Protein AF-A0A380P3E9-F1 (afdb_monomer)

Nearest PDB structures (foldseek):
  6zca-assembly1_H  TM=8.078E-01  e=1.764E-03  Bacillus subtilis
  2oro-assembly1_A  TM=3.741E-01  e=8.311E+00  Mus musculus

Sequence (116 aa):
MAPIIRGINRNRFININRQFVHFLKSVPYLMDLTQYQLTQADWDAGVEATVAQMQQGKLSLADMTPFMLLFDLIKGTHGERDIRFLFIDEIQDYTPFQLAFLKRSFQRHDLQCWVI

Secondary structure (DSSP, 8-state):
-HHHHHHHHTTTT--HHHHHHHHHHHHHHHS-GGGGT--HHHHHHHHHHHHHHHHTT---HHHHHHHHHHHHHHHT----TT--EEE-TTGGGS-HHHHHHHHHHT--TT-EEE--

Solvent-accessible surface area (backbone atoms only — not comparable to full-atom values): 7054 Å² total; per-residue (Å²): 112,71,69,61,56,51,37,58,78,64,48,68,87,59,59,61,69,59,52,48,52,51,47,63,72,42,42,72,81,76,41,74,46,66,85,73,77,40,53,72,68,59,49,52,53,50,52,51,53,51,52,56,36,47,75,73,77,40,77,54,76,79,57,44,49,61,48,51,52,52,50,39,62,73,67,65,61,75,36,58,63,84,57,63,72,57,77,46,84,61,60,85,82,50,53,72,66,51,51,52,48,54,53,55,46,35,52,46,102,72,64,56,77,47,77,114

Structure (mmCIF, N/CA/C/O backbone):
data_AF-A0A380P3E9-F1
#
_entry.id   AF-A0A380P3E9-F1
#
loop_
_atom_site.group_PDB
_atom_site.id
_atom_site.type_symbol
_atom_site.label_atom_id
_atom_site.label_alt_id
_atom_site.label_comp_id
_atom_site.label_asym_id
_atom_site.label_entity_id
_atom_site.label_seq_id
_atom_site.pdbx_PDB_ins_code
_atom_site.Cartn_x
_atom_site.Cartn_y
_atom_site.Cartn_z
_atom_site.occupancy
_atom_site.B_iso_or_equiv
_atom_site.auth_seq_id
_atom_site.auth_comp_id
_atom_site.auth_asym_id
_atom_site.auth_atom_id
_atom_site.pdbx_PDB_model_num
ATOM 1 N N . MET A 1 1 ? -6.874 -32.176 -17.149 1.00 53.66 1 MET A N 1
ATOM 2 C CA . MET A 1 1 ? -5.828 -31.642 -16.236 1.00 53.66 1 MET A CA 1
ATOM 3 C C . MET A 1 1 ? -5.419 -30.191 -16.530 1.00 53.66 1 MET A C 1
ATOM 5 O O . MET A 1 1 ? -5.145 -29.456 -15.589 1.00 53.66 1 MET A O 1
ATOM 9 N N . ALA A 1 2 ? -5.465 -29.720 -17.785 1.00 63.66 2 ALA A N 1
ATOM 10 C CA . ALA A 1 2 ? -5.143 -28.331 -18.157 1.00 63.66 2 ALA A CA 1
ATOM 11 C C . ALA A 1 2 ? -5.870 -27.185 -17.394 1.00 63.66 2 ALA A C 1
ATOM 13 O O . ALA A 1 2 ? -5.279 -26.113 -17.266 1.00 63.66 2 ALA A O 1
ATOM 14 N N . PRO A 1 3 ? -7.122 -27.313 -16.894 1.00 66.12 3 PRO A N 1
ATOM 15 C CA . PRO A 1 3 ? -7.769 -26.227 -16.147 1.00 66.12 3 PRO A CA 1
ATOM 16 C C . PRO A 1 3 ? -7.209 -26.052 -14.728 1.00 66.12 3 PRO A C 1
ATOM 18 O O . PRO A 1 3 ? -7.061 -24.923 -14.270 1.00 66.12 3 PRO A O 1
ATOM 21 N N . ILE A 1 4 ? -6.854 -27.153 -14.057 1.00 63.91 4 ILE A N 1
ATOM 22 C CA . ILE A 1 4 ? -6.322 -27.145 -12.685 1.00 63.91 4 ILE A CA 1
ATOM 23 C C . ILE A 1 4 ? -4.902 -26.573 -12.685 1.00 63.91 4 ILE A C 1
ATOM 25 O O . ILE A 1 4 ? -4.611 -25.656 -11.925 1.00 63.91 4 ILE A O 1
ATOM 29 N N . ILE A 1 5 ? -4.059 -27.023 -13.621 1.00 66.06 5 ILE A N 1
ATOM 30 C CA . ILE A 1 5 ? -2.696 -26.501 -13.801 1.00 66.06 5 ILE A CA 1
ATOM 31 C C . ILE A 1 5 ? -2.729 -25.000 -14.137 1.00 66.06 5 ILE A C 1
ATOM 33 O O . ILE A 1 5 ? -1.963 -24.226 -13.575 1.00 66.06 5 ILE A O 1
ATOM 37 N N . ARG A 1 6 ? -3.677 -24.543 -14.973 1.00 60.66 6 ARG A N 1
ATOM 38 C CA . ARG A 1 6 ? -3.885 -23.104 -15.232 1.00 60.66 6 ARG A CA 1
ATOM 39 C C . ARG A 1 6 ? -4.354 -22.327 -13.999 1.00 60.66 6 ARG A C 1
ATOM 41 O O . ARG A 1 6 ? -3.980 -21.169 -13.852 1.00 60.66 6 ARG A O 1
ATOM 48 N N . GLY A 1 7 ? -5.169 -22.932 -13.134 1.00 60.75 7 GLY A N 1
ATOM 49 C CA . GLY A 1 7 ? -5.609 -22.328 -11.873 1.00 60.75 7 GLY A CA 1
ATOM 50 C C . GLY A 1 7 ? -4.464 -22.153 -10.873 1.00 60.75 7 GLY A C 1
ATOM 51 O O . GLY A 1 7 ? -4.360 -21.098 -10.249 1.00 60.75 7 GLY A O 1
ATOM 52 N N . ILE A 1 8 ? -3.578 -23.148 -10.791 1.00 62.06 8 ILE A N 1
ATOM 53 C CA . ILE A 1 8 ? -2.350 -23.099 -9.989 1.00 62.06 8 ILE A CA 1
ATOM 54 C C . ILE A 1 8 ? -1.400 -22.036 -10.556 1.00 62.06 8 ILE A C 1
ATOM 56 O O . ILE A 1 8 ? -1.020 -21.121 -9.838 1.00 62.06 8 ILE A O 1
ATOM 60 N N . ASN A 1 9 ? -1.133 -22.052 -11.865 1.00 58.75 9 ASN A N 1
ATOM 61 C CA . ASN A 1 9 ? -0.231 -21.086 -12.509 1.00 58.75 9 ASN A CA 1
ATOM 62 C C . ASN A 1 9 ? -0.738 -19.631 -12.476 1.00 58.75 9 ASN A C 1
ATOM 64 O O . ASN A 1 9 ? 0.037 -18.706 -12.694 1.00 58.75 9 ASN A O 1
ATOM 68 N N . ARG A 1 10 ? -2.035 -19.404 -12.229 1.00 61.56 10 ARG A N 1
ATOM 69 C CA . ARG A 1 10 ? -2.627 -18.062 -12.075 1.00 61.56 10 ARG A CA 1
ATOM 70 C C . ARG A 1 10 ? -2.798 -17.630 -10.616 1.00 61.56 10 ARG A C 1
ATOM 72 O O . ARG A 1 10 ? -3.478 -16.636 -10.375 1.00 61.56 10 ARG A O 1
ATOM 79 N N . ASN A 1 11 ? -2.242 -18.370 -9.653 1.00 62.69 11 ASN A N 1
ATOM 80 C CA . ASN A 1 11 ? -2.399 -18.119 -8.216 1.00 62.69 11 ASN A CA 1
ATOM 81 C C . ASN A 1 11 ? -3.864 -17.957 -7.781 1.00 62.69 11 ASN A C 1
ATOM 83 O O . ASN A 1 11 ? -4.172 -17.225 -6.845 1.00 62.69 11 ASN A O 1
ATOM 87 N N . ARG A 1 12 ? -4.799 -18.662 -8.437 1.00 62.72 12 ARG A N 1
ATOM 88 C CA . ARG A 1 12 ? -6.242 -18.541 -8.153 1.00 62.72 12 ARG A CA 1
ATOM 89 C C . ARG A 1 12 ? -6.628 -19.061 -6.761 1.00 62.72 12 ARG A C 1
ATOM 91 O O . ARG A 1 12 ? -7.748 -18.832 -6.320 1.00 62.72 12 ARG A O 1
ATOM 98 N N . PHE A 1 13 ? -5.709 -19.761 -6.095 1.00 69.50 13 PHE A N 1
ATOM 99 C CA . PHE A 1 13 ? -5.823 -20.209 -4.708 1.00 69.50 13 PHE A CA 1
ATOM 100 C C . PHE A 1 13 ? -5.520 -19.095 -3.691 1.00 69.50 13 PHE A C 1
ATOM 102 O O . PHE A 1 13 ? -5.842 -19.245 -2.515 1.00 69.50 13 PHE A O 1
ATOM 109 N N . ILE A 1 14 ? -4.937 -17.972 -4.125 1.00 74.88 14 ILE A N 1
ATOM 110 C CA . ILE A 1 14 ? -4.588 -16.849 -3.257 1.00 74.88 14 ILE A CA 1
ATOM 111 C C . ILE A 1 14 ? -5.650 -15.764 -3.384 1.00 74.88 14 ILE A C 1
ATOM 113 O O . ILE A 1 14 ? -5.788 -15.109 -4.417 1.00 74.88 14 ILE A O 1
ATOM 117 N N . ASN A 1 15 ? -6.379 -15.528 -2.298 1.00 84.56 15 ASN A N 1
ATOM 118 C CA . ASN A 1 15 ? -7.230 -14.353 -2.190 1.00 84.56 15 ASN A CA 1
ATOM 119 C C . ASN A 1 15 ? -6.379 -13.161 -1.732 1.00 84.56 15 ASN A C 1
ATOM 121 O O . ASN A 1 15 ? -6.203 -12.947 -0.535 1.00 84.56 15 ASN A O 1
ATOM 125 N N . ILE A 1 16 ? -5.840 -12.404 -2.690 1.00 82.50 16 ILE A N 1
ATOM 126 C CA . ILE A 1 16 ? -4.913 -11.300 -2.404 1.00 82.50 16 ILE A CA 1
ATOM 127 C C . ILE A 1 16 ? -5.519 -10.234 -1.482 1.00 82.50 16 ILE A C 1
ATOM 129 O O . ILE A 1 16 ? -4.846 -9.766 -0.570 1.00 82.50 16 ILE A O 1
ATOM 133 N N . ASN A 1 17 ? -6.809 -9.926 -1.642 1.00 87.56 17 ASN A N 1
ATOM 134 C CA . ASN A 1 17 ? -7.498 -8.954 -0.795 1.00 87.56 17 ASN A CA 1
ATOM 135 C C . ASN A 1 1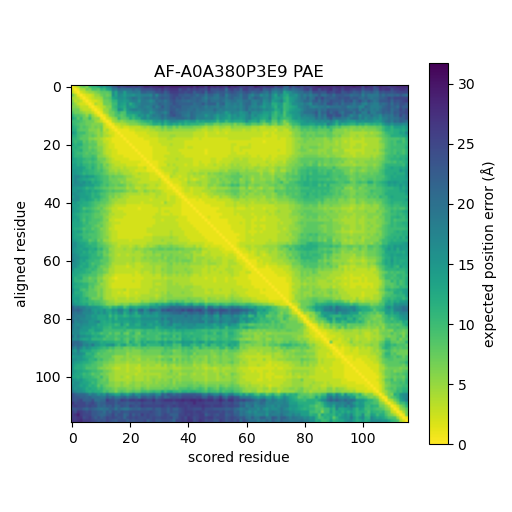7 ? -7.507 -9.414 0.665 1.00 87.56 17 ASN A C 1
ATOM 137 O O . ASN A 1 17 ? -7.174 -8.644 1.560 1.00 87.56 17 ASN A O 1
ATOM 141 N N . ARG A 1 18 ? -7.822 -10.692 0.913 1.00 89.00 18 ARG A N 1
ATOM 142 C CA . ARG A 1 18 ? -7.761 -11.266 2.265 1.00 89.00 18 ARG A CA 1
ATOM 143 C C . ARG A 1 18 ? -6.344 -11.282 2.827 1.00 89.00 18 ARG A C 1
ATOM 145 O O . ARG A 1 18 ? -6.187 -11.000 4.009 1.00 89.00 18 ARG A O 1
ATOM 152 N N . GLN A 1 19 ? -5.335 -11.562 2.001 1.00 89.88 19 GLN A N 1
ATOM 153 C CA . GLN A 1 19 ? -3.940 -11.530 2.449 1.00 89.88 19 GLN A CA 1
ATOM 154 C C . GLN A 1 19 ? -3.495 -10.121 2.834 1.00 89.88 19 GLN A C 1
ATOM 156 O O . GLN A 1 19 ? -2.806 -9.964 3.837 1.00 89.88 19 GLN A O 1
ATOM 161 N N . PHE A 1 20 ? -3.931 -9.100 2.097 1.00 91.56 20 PHE A N 1
ATOM 162 C CA . PHE A 1 20 ? -3.651 -7.712 2.445 1.00 91.56 20 PHE A CA 1
ATOM 163 C C . PHE A 1 20 ? -4.316 -7.304 3.764 1.00 91.56 20 PHE A C 1
ATOM 165 O O . PHE A 1 20 ? -3.653 -6.769 4.645 1.00 91.56 20 PHE A O 1
ATOM 172 N N . VAL A 1 21 ? -5.593 -7.647 3.961 1.00 92.19 21 VAL A N 1
ATOM 173 C CA . VAL A 1 21 ? -6.287 -7.381 5.234 1.00 92.19 21 VAL A CA 1
ATOM 174 C C . VAL A 1 21 ? -5.630 -8.128 6.396 1.00 92.19 21 VAL A C 1
ATOM 176 O O . VAL A 1 21 ? -5.454 -7.565 7.473 1.00 92.19 21 VAL A O 1
ATOM 179 N N . HIS A 1 22 ? -5.238 -9.386 6.189 1.00 92.19 22 HIS A N 1
ATOM 180 C CA . HIS A 1 22 ? -4.501 -10.156 7.189 1.00 92.19 22 HIS A CA 1
ATOM 181 C C . HIS A 1 22 ? -3.165 -9.490 7.536 1.00 92.19 22 HIS A C 1
ATOM 183 O O . HIS A 1 22 ? -2.820 -9.384 8.711 1.00 92.19 22 HIS A O 1
ATOM 189 N N . PHE A 1 23 ? -2.427 -9.019 6.528 1.00 92.31 23 PHE A N 1
ATOM 190 C CA . PHE A 1 23 ? -1.188 -8.274 6.723 1.00 92.31 23 PHE A CA 1
ATOM 191 C C . PHE A 1 23 ? -1.420 -7.021 7.574 1.00 92.31 23 PHE A C 1
ATOM 193 O O . PHE A 1 23 ? -0.752 -6.875 8.592 1.00 92.31 23 PHE A O 1
ATOM 200 N N . LEU A 1 24 ? -2.411 -6.188 7.239 1.00 92.31 24 LEU A N 1
ATOM 201 C CA . LEU A 1 24 ? -2.736 -4.978 8.002 1.00 92.31 24 LEU A CA 1
ATOM 202 C C . LEU A 1 24 ? -3.067 -5.282 9.469 1.00 92.31 24 LEU A C 1
ATOM 204 O O . LEU A 1 24 ? -2.562 -4.617 10.368 1.00 92.31 24 LEU A O 1
ATOM 208 N N . LYS A 1 25 ? -3.843 -6.338 9.729 1.00 92.31 25 LYS A N 1
ATOM 209 C CA . LYS A 1 25 ? -4.134 -6.796 11.098 1.00 92.31 25 LYS A CA 1
ATOM 210 C C . LYS A 1 25 ? -2.913 -7.357 11.825 1.00 92.31 25 LYS A C 1
ATOM 212 O O . LYS A 1 25 ? -2.912 -7.426 13.047 1.00 92.31 25 LYS A O 1
ATOM 217 N N . SER A 1 26 ? -1.888 -7.775 11.086 1.00 92.69 26 SER A N 1
ATOM 218 C CA . SER A 1 26 ? -0.654 -8.320 11.651 1.00 92.69 26 SER A CA 1
ATOM 219 C C . SER A 1 26 ? 0.372 -7.236 12.004 1.00 92.69 26 SER A C 1
ATOM 221 O O . SER A 1 26 ? 1.248 -7.488 12.826 1.00 92.69 26 SER A O 1
ATOM 223 N N . VAL A 1 27 ? 0.277 -6.037 11.411 1.00 91.06 27 VAL A N 1
ATOM 224 C CA . VAL A 1 27 ? 1.232 -4.927 11.611 1.00 91.06 27 VAL A CA 1
ATOM 225 C C . VAL A 1 27 ? 1.478 -4.587 13.088 1.00 91.06 27 VAL A C 1
ATOM 227 O O . VAL A 1 27 ? 2.651 -4.491 13.447 1.00 91.06 27 VAL A O 1
ATOM 230 N N . PRO A 1 28 ? 0.460 -4.492 13.968 1.00 91.31 28 PRO A N 1
ATOM 231 C CA . PRO A 1 28 ? 0.678 -4.165 15.382 1.00 91.31 28 PRO A CA 1
ATOM 232 C C . PRO A 1 28 ? 1.540 -5.184 16.142 1.00 91.31 28 PRO A C 1
ATOM 234 O O . PRO A 1 28 ? 2.101 -4.865 17.183 1.00 91.31 28 PRO A O 1
ATOM 237 N N . TYR A 1 29 ? 1.650 -6.418 15.639 1.00 90.00 29 TYR A N 1
ATOM 238 C CA . TYR A 1 29 ? 2.512 -7.453 16.223 1.00 90.00 29 TYR A CA 1
ATOM 239 C C . TYR A 1 29 ? 3.928 -7.442 15.641 1.00 90.00 29 TYR A C 1
ATOM 241 O O . TYR A 1 29 ? 4.845 -8.010 16.230 1.00 90.00 29 TYR A O 1
ATOM 249 N N . LEU A 1 30 ? 4.100 -6.845 14.461 1.00 88.62 30 LEU A N 1
ATOM 250 C CA . LEU A 1 30 ? 5.380 -6.752 13.760 1.00 88.62 30 LEU A CA 1
ATOM 251 C C . LEU A 1 30 ? 6.124 -5.460 14.102 1.00 88.62 30 LEU A C 1
ATOM 253 O O . LEU A 1 30 ? 7.343 -5.402 13.947 1.00 88.62 30 LEU A O 1
ATOM 257 N N . MET A 1 31 ? 5.397 -4.428 14.531 1.00 88.31 31 MET A N 1
ATOM 258 C CA . MET A 1 31 ? 5.932 -3.098 14.772 1.00 88.31 31 MET A CA 1
ATOM 259 C C . MET A 1 31 ? 5.267 -2.433 15.973 1.00 88.31 31 MET A C 1
ATOM 261 O O . MET A 1 31 ? 4.069 -2.576 16.199 1.00 88.31 31 MET A O 1
ATOM 265 N N . ASP A 1 32 ? 6.056 -1.659 16.713 1.00 89.44 32 ASP A N 1
ATOM 266 C CA . ASP A 1 32 ? 5.563 -0.853 17.820 1.00 89.44 32 ASP A CA 1
ATOM 267 C C . ASP A 1 32 ? 4.865 0.412 17.297 1.00 89.44 32 ASP A C 1
ATOM 269 O O . ASP A 1 32 ? 5.501 1.340 16.792 1.00 89.44 32 ASP A O 1
ATOM 273 N N . LEU A 1 33 ? 3.537 0.445 17.425 1.00 88.81 33 LEU A N 1
ATOM 274 C CA . LEU A 1 33 ? 2.698 1.561 16.980 1.00 88.81 33 LEU A CA 1
ATOM 275 C C . LEU A 1 33 ? 2.955 2.857 17.762 1.00 88.81 33 LEU A C 1
ATOM 277 O O . LEU A 1 33 ? 2.731 3.951 17.239 1.00 88.81 33 LEU A O 1
ATOM 281 N N . THR A 1 34 ? 3.462 2.761 18.994 1.00 87.50 34 THR A N 1
ATOM 282 C CA . THR A 1 34 ? 3.676 3.937 19.850 1.00 87.50 34 THR A CA 1
ATOM 283 C C . THR A 1 34 ? 4.748 4.874 19.288 1.00 87.50 34 THR A C 1
ATOM 285 O O . THR A 1 34 ? 4.675 6.091 19.476 1.00 87.50 34 THR A O 1
ATOM 288 N N . GLN A 1 35 ? 5.685 4.331 18.502 1.00 90.38 35 GLN A N 1
ATOM 289 C CA . GLN A 1 35 ? 6.716 5.091 17.787 1.00 90.38 35 GLN A CA 1
ATOM 290 C C . GLN A 1 35 ? 6.125 6.075 16.769 1.00 90.38 35 GLN A C 1
ATOM 292 O O . GLN A 1 35 ? 6.739 7.101 16.476 1.00 90.38 35 GLN A O 1
ATOM 297 N N . TYR A 1 36 ? 4.916 5.791 16.284 1.00 88.12 36 TYR A N 1
ATOM 298 C CA . TYR A 1 36 ? 4.171 6.608 15.326 1.00 88.12 36 TYR A CA 1
ATOM 299 C C . TYR A 1 36 ? 3.025 7.388 15.970 1.00 88.12 36 TYR A C 1
ATOM 301 O O . TYR A 1 36 ? 2.181 7.922 15.260 1.00 88.12 36 TYR A O 1
ATOM 309 N N . GLN A 1 37 ? 2.979 7.444 17.307 1.00 91.69 37 GLN A N 1
ATOM 310 C CA . GLN A 1 37 ? 1.913 8.107 18.064 1.00 91.69 37 GLN A CA 1
ATOM 311 C C . GLN A 1 37 ? 0.516 7.550 17.728 1.00 91.69 37 GLN A C 1
ATOM 313 O O . GLN A 1 37 ? -0.476 8.271 17.795 1.00 91.69 37 GLN A O 1
ATOM 318 N N . LEU A 1 38 ? 0.441 6.261 17.380 1.00 91.19 38 LEU A N 1
ATOM 319 C CA . LEU A 1 38 ? -0.803 5.561 17.073 1.00 91.19 38 LEU A CA 1
ATOM 320 C C . LEU A 1 38 ? -1.161 4.600 18.200 1.00 91.19 38 LEU A C 1
ATOM 322 O O . LEU A 1 38 ? -0.309 3.860 18.703 1.00 91.19 38 LEU A O 1
ATOM 326 N N . THR A 1 39 ? -2.438 4.575 18.575 1.00 92.31 3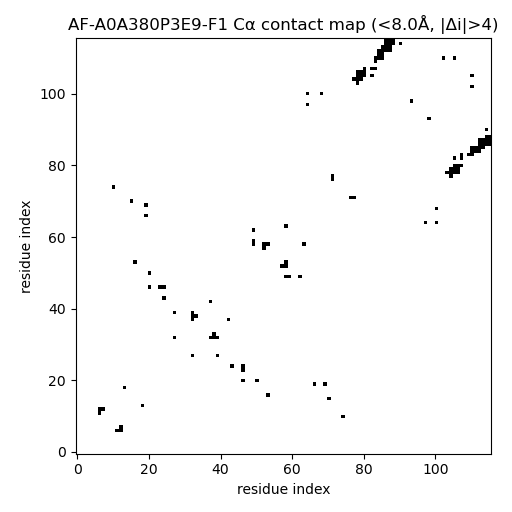9 THR A N 1
ATOM 327 C CA . THR A 1 39 ? -2.968 3.504 19.419 1.00 92.31 39 THR A CA 1
ATOM 328 C C . THR A 1 39 ? -3.415 2.325 18.560 1.00 92.31 39 THR A C 1
ATOM 330 O O . THR A 1 39 ? -3.649 2.448 17.356 1.00 92.31 39 THR A O 1
ATOM 333 N N . GLN A 1 40 ? -3.580 1.159 19.186 1.00 89.44 40 GLN A N 1
ATOM 334 C CA . GLN A 1 40 ? -4.140 -0.001 18.496 1.00 89.44 40 GLN A CA 1
ATOM 335 C C . GLN A 1 40 ? -5.569 0.265 17.993 1.00 89.44 40 GLN A C 1
ATOM 337 O O . GLN A 1 40 ? -5.919 -0.178 16.905 1.00 89.44 40 GLN A O 1
ATOM 342 N N . ALA A 1 41 ? -6.364 1.042 18.735 1.00 91.75 41 ALA A N 1
ATOM 343 C CA . ALA A 1 41 ? -7.716 1.408 18.322 1.00 91.75 41 ALA A CA 1
ATOM 344 C C . ALA A 1 41 ? -7.717 2.302 17.070 1.00 91.75 41 ALA A C 1
ATOM 346 O O . ALA A 1 41 ? -8.529 2.087 16.172 1.00 91.75 41 ALA A O 1
ATOM 347 N N . ASP A 1 42 ? -6.785 3.259 16.980 1.00 92.81 42 ASP A N 1
ATOM 348 C CA . ASP A 1 42 ? -6.644 4.117 15.793 1.00 92.81 42 ASP A CA 1
ATOM 349 C C . ASP A 1 42 ? -6.256 3.293 14.563 1.00 92.81 42 ASP A C 1
ATOM 351 O O . ASP A 1 42 ? -6.788 3.495 13.469 1.00 92.81 42 ASP A O 1
ATOM 355 N N . TRP A 1 43 ? -5.350 2.328 14.752 1.00 93.69 43 TRP A N 1
ATOM 356 C CA . TRP A 1 43 ? -4.949 1.409 13.695 1.00 93.69 43 TRP A CA 1
ATOM 357 C C . TRP A 1 43 ? -6.122 0.553 13.220 1.00 93.69 43 TRP A C 1
ATOM 359 O O . TRP A 1 43 ? -6.404 0.509 12.024 1.00 93.69 43 TRP A O 1
ATOM 369 N N . ASP A 1 44 ? -6.832 -0.090 14.147 1.00 93.00 44 ASP A N 1
ATOM 370 C CA . ASP A 1 44 ? -7.963 -0.959 13.827 1.00 93.00 44 ASP A CA 1
ATOM 371 C C . ASP A 1 44 ? -9.068 -0.188 13.086 1.00 93.00 44 ASP A C 1
ATOM 373 O O . ASP A 1 44 ? -9.583 -0.679 12.078 1.00 93.00 44 ASP A O 1
ATOM 377 N N . ALA A 1 45 ? -9.354 1.056 13.490 1.00 94.31 45 ALA A N 1
ATOM 378 C CA . ALA A 1 45 ? -10.283 1.936 12.781 1.00 94.31 45 ALA A CA 1
ATOM 379 C C . ALA A 1 45 ? -9.817 2.251 11.346 1.00 94.31 45 ALA A C 1
ATOM 381 O O . ALA A 1 45 ? -10.619 2.233 10.406 1.00 94.31 45 ALA A O 1
ATOM 382 N N . GLY A 1 46 ? -8.516 2.492 11.151 1.00 92.12 46 GLY A N 1
ATOM 383 C CA . GLY A 1 46 ? -7.918 2.664 9.826 1.00 92.12 46 GLY A CA 1
ATOM 384 C C . GLY A 1 46 ? -8.068 1.416 8.953 1.00 92.12 46 GLY A C 1
ATOM 385 O O . GLY A 1 46 ? -8.513 1.505 7.807 1.00 92.12 46 GLY A O 1
ATOM 386 N N . VAL A 1 47 ? -7.781 0.235 9.509 1.00 92.88 47 VAL A N 1
ATOM 387 C CA . VAL A 1 47 ? -7.943 -1.045 8.804 1.00 92.88 47 VAL A CA 1
ATOM 388 C C . VAL A 1 47 ? -9.401 -1.281 8.415 1.00 92.88 47 VAL A C 1
ATOM 390 O O . VAL A 1 47 ? -9.669 -1.706 7.289 1.00 92.88 47 VAL A O 1
ATOM 393 N N . GLU A 1 48 ? -10.355 -0.991 9.299 1.00 93.56 48 GLU A N 1
ATOM 394 C CA . GLU A 1 48 ? -11.786 -1.096 8.996 1.00 93.56 48 GLU A CA 1
ATOM 395 C C . GLU A 1 48 ? -12.207 -0.163 7.857 1.00 93.56 48 GLU A C 1
ATOM 397 O O . GLU A 1 48 ? -12.916 -0.595 6.941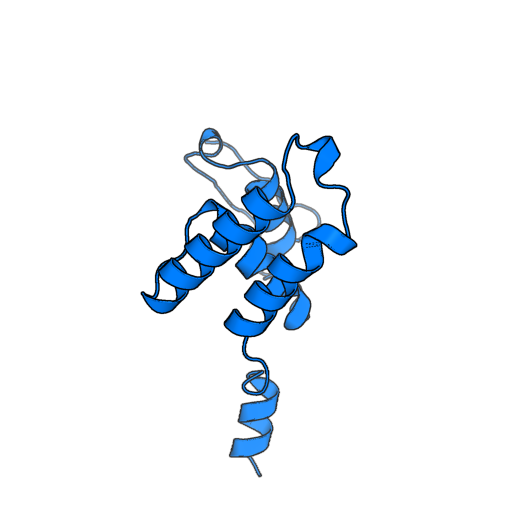 1.00 93.56 48 GLU A O 1
ATOM 402 N N . ALA A 1 49 ? -11.722 1.081 7.854 1.00 92.62 49 ALA A N 1
ATOM 403 C CA . ALA A 1 49 ? -11.981 2.030 6.777 1.00 92.62 49 ALA A CA 1
ATOM 404 C C . ALA A 1 49 ? -11.432 1.528 5.430 1.00 92.62 49 ALA A C 1
ATOM 406 O O . ALA A 1 49 ? -12.151 1.544 4.425 1.00 92.62 49 ALA A O 1
ATOM 407 N N . THR A 1 50 ? -10.198 1.013 5.401 1.00 91.62 50 THR A N 1
ATOM 408 C CA . THR A 1 50 ? -9.606 0.422 4.191 1.00 91.62 50 THR A CA 1
ATOM 409 C C . THR A 1 50 ? -10.407 -0.795 3.723 1.00 91.62 50 THR A C 1
ATOM 411 O O . THR A 1 50 ? -10.725 -0.907 2.539 1.00 91.62 50 THR A O 1
ATOM 414 N N . VAL A 1 51 ? -10.822 -1.682 4.634 1.00 92.06 51 VAL A N 1
ATOM 415 C CA . VAL A 1 51 ? -11.665 -2.846 4.304 1.00 92.06 51 VAL A CA 1
ATOM 416 C C . VAL A 1 51 ? -13.000 -2.412 3.694 1.00 92.06 51 VAL A C 1
ATOM 418 O O . VAL A 1 51 ? -13.426 -2.992 2.692 1.00 92.06 51 VAL A O 1
ATOM 421 N N . ALA A 1 52 ? -13.650 -1.390 4.252 1.00 92.94 52 ALA A N 1
ATOM 422 C CA . ALA A 1 52 ? -14.907 -0.863 3.729 1.00 92.94 52 ALA A CA 1
ATOM 423 C C . ALA A 1 52 ? -14.743 -0.285 2.312 1.00 92.94 52 ALA A C 1
ATOM 425 O O . ALA A 1 52 ? -15.579 -0.535 1.441 1.00 92.94 52 ALA A O 1
ATOM 426 N N . GLN A 1 53 ? -13.645 0.428 2.041 1.00 91.25 53 GLN A N 1
ATOM 427 C CA . GLN A 1 53 ? -13.334 0.912 0.691 1.00 91.25 53 GLN A CA 1
ATOM 428 C C . GLN A 1 53 ? -13.083 -0.245 -0.282 1.00 91.25 53 GLN A C 1
ATOM 430 O O . GLN A 1 53 ? -13.640 -0.256 -1.383 1.00 91.25 53 GLN A O 1
ATOM 435 N N . MET A 1 54 ? -12.330 -1.265 0.140 1.00 89.69 54 MET A N 1
ATOM 436 C CA . MET A 1 54 ? -12.047 -2.443 -0.686 1.00 89.69 54 MET A CA 1
ATOM 437 C C . MET A 1 54 ? -13.317 -3.210 -1.059 1.00 89.69 54 MET A C 1
ATOM 439 O O . MET A 1 54 ? -13.432 -3.696 -2.184 1.00 89.69 54 MET A O 1
ATOM 443 N N . GLN A 1 55 ? -14.295 -3.295 -0.151 1.00 88.69 55 GLN A N 1
ATOM 444 C CA . GLN A 1 55 ? -15.605 -3.892 -0.439 1.00 88.69 55 GLN A CA 1
ATOM 445 C C . GLN A 1 55 ? -16.371 -3.124 -1.526 1.00 88.69 55 GLN A C 1
ATOM 447 O O . GLN A 1 55 ? -17.124 -3.728 -2.286 1.00 88.69 55 GLN A O 1
ATOM 452 N N . GLN A 1 56 ? -16.137 -1.816 -1.648 1.00 90.88 56 GLN A N 1
ATOM 453 C CA . GLN A 1 56 ? -16.682 -0.967 -2.711 1.00 90.88 56 GLN A CA 1
ATOM 454 C C . GLN A 1 56 ? -15.828 -0.986 -3.993 1.00 90.88 56 GLN A C 1
ATOM 456 O O . GLN A 1 56 ? -16.097 -0.222 -4.919 1.00 90.88 56 GLN A O 1
ATOM 461 N N . GLY A 1 57 ? -14.783 -1.819 -4.054 1.00 85.56 57 GLY A N 1
ATOM 462 C CA . GLY A 1 57 ? -13.847 -1.865 -5.178 1.00 85.56 57 GLY A CA 1
ATOM 463 C C . GLY A 1 57 ? -12.918 -0.650 -5.260 1.00 85.56 57 GLY A C 1
ATOM 464 O O . GLY A 1 57 ? -12.370 -0.380 -6.326 1.00 85.56 57 GLY A O 1
ATOM 465 N N . LYS A 1 58 ? -12.751 0.091 -4.158 1.00 87.69 58 LYS A N 1
ATOM 466 C CA . LYS A 1 58 ? -11.880 1.267 -4.062 1.00 87.69 58 LYS A CA 1
ATOM 467 C C . LYS A 1 58 ? -10.684 0.966 -3.164 1.00 87.69 58 LYS A C 1
ATOM 469 O O . LYS A 1 58 ? -10.796 0.234 -2.186 1.00 87.69 58 LYS A O 1
ATOM 474 N N . LEU A 1 59 ? -9.542 1.552 -3.491 1.00 87.25 59 LEU A N 1
ATOM 475 C CA . LEU A 1 59 ? -8.346 1.514 -2.660 1.00 87.25 59 LEU A CA 1
ATOM 476 C C . LEU A 1 59 ? 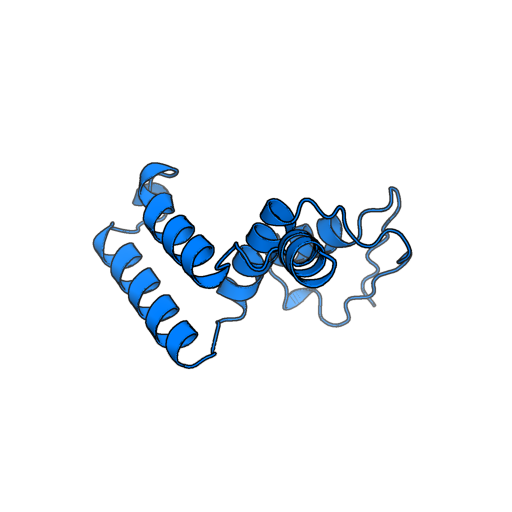-7.658 2.870 -2.770 1.00 87.25 59 LEU A C 1
ATOM 478 O O . LEU A 1 59 ? -7.556 3.414 -3.872 1.00 87.25 59 LEU A O 1
ATOM 482 N N . SER A 1 60 ? -7.220 3.423 -1.642 1.00 84.81 60 SER A N 1
ATOM 483 C CA . SER A 1 60 ? -6.474 4.677 -1.651 1.00 84.81 60 SER A CA 1
ATOM 484 C C . SER A 1 60 ? -5.140 4.494 -2.386 1.00 84.81 60 SER A C 1
ATOM 486 O O . SER A 1 60 ? -4.583 3.396 -2.431 1.00 84.81 60 SER A O 1
ATOM 488 N N . LEU A 1 61 ? -4.596 5.567 -2.963 1.00 79.06 61 LEU A N 1
ATOM 489 C CA . LEU A 1 61 ? -3.285 5.506 -3.619 1.00 79.06 61 LEU A CA 1
ATOM 490 C C . LEU A 1 61 ? -2.168 5.130 -2.625 1.00 79.06 61 LEU A C 1
ATOM 492 O O . LEU A 1 61 ? -1.232 4.405 -2.976 1.00 79.06 61 LEU A O 1
ATOM 496 N N . ALA A 1 62 ? -2.305 5.583 -1.375 1.00 82.94 62 ALA A N 1
ATOM 497 C CA . ALA A 1 62 ? -1.404 5.240 -0.283 1.00 82.94 62 ALA A CA 1
ATOM 498 C C . ALA A 1 62 ? -1.421 3.731 0.008 1.00 82.94 62 ALA A C 1
ATOM 500 O O . ALA A 1 62 ? -0.354 3.133 0.109 1.00 82.94 62 ALA A O 1
ATOM 501 N N . ASP A 1 63 ? -2.602 3.104 0.037 1.00 86.06 63 ASP A N 1
ATOM 502 C CA . ASP A 1 63 ? -2.764 1.664 0.290 1.00 86.06 63 ASP A CA 1
ATOM 503 C C . ASP A 1 63 ? -2.478 0.796 -0.945 1.00 86.06 63 ASP A C 1
ATOM 505 O O . ASP A 1 63 ? -2.104 -0.373 -0.823 1.00 86.06 63 ASP A O 1
ATOM 509 N N . MET A 1 64 ? -2.605 1.356 -2.151 1.00 87.06 64 MET A N 1
ATOM 510 C CA . MET A 1 64 ? -2.336 0.639 -3.399 1.00 87.06 64 MET A CA 1
ATOM 511 C C . MET A 1 64 ? -0.875 0.192 -3.498 1.00 87.06 64 MET A C 1
ATOM 513 O O . MET A 1 64 ? -0.591 -0.921 -3.937 1.00 87.06 64 MET A O 1
ATOM 517 N N . THR 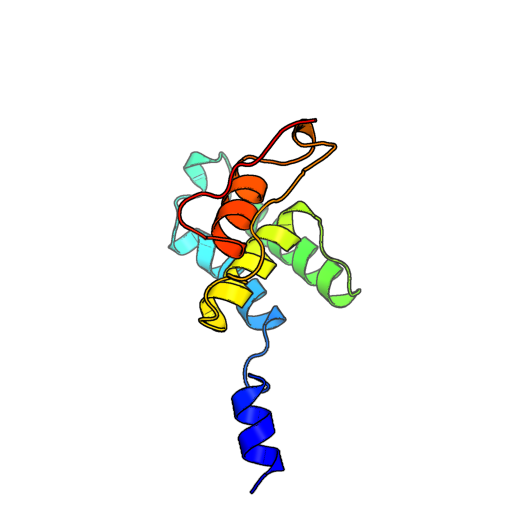A 1 65 ? 0.056 1.030 -3.051 1.00 88.25 65 THR A N 1
ATOM 518 C CA . THR A 1 65 ? 1.495 0.738 -3.109 1.00 88.25 65 THR A CA 1
ATOM 519 C C . THR A 1 65 ? 1.889 -0.478 -2.253 1.00 88.25 65 THR A C 1
ATOM 521 O O . THR A 1 65 ? 2.466 -1.421 -2.803 1.00 88.25 65 THR A O 1
ATOM 524 N N . PRO A 1 66 ? 1.571 -0.539 -0.940 1.00 89.50 66 PRO A N 1
ATOM 525 C CA . PRO A 1 66 ? 1.857 -1.721 -0.132 1.00 89.50 66 PRO A CA 1
ATOM 526 C C . PRO A 1 66 ? 1.047 -2.944 -0.586 1.00 89.50 66 PRO A C 1
ATOM 528 O O . PRO A 1 66 ? 1.553 -4.062 -0.499 1.00 89.50 66 PRO A O 1
ATOM 531 N N . PHE A 1 67 ? -0.163 -2.757 -1.127 1.00 89.44 67 PHE A N 1
ATOM 532 C CA . PHE A 1 67 ? -0.942 -3.844 -1.725 1.00 89.44 67 PHE A CA 1
ATOM 533 C C . PHE A 1 67 ? -0.219 -4.485 -2.920 1.00 89.44 67 PHE A C 1
ATOM 535 O O . PHE A 1 67 ? -0.066 -5.708 -2.966 1.00 89.44 67 PHE A O 1
ATOM 542 N N . MET A 1 68 ? 0.268 -3.672 -3.865 1.00 86.69 68 MET A N 1
ATOM 543 C CA . MET A 1 68 ? 1.019 -4.151 -5.031 1.00 86.69 68 MET A CA 1
ATOM 544 C C . MET A 1 68 ? 2.345 -4.793 -4.622 1.00 86.69 68 MET A C 1
ATOM 546 O O . MET A 1 68 ? 2.680 -5.871 -5.107 1.00 86.69 68 MET A O 1
ATOM 550 N N . LEU A 1 69 ? 3.058 -4.198 -3.661 1.00 87.44 69 LEU A N 1
ATOM 551 C CA . LEU A 1 69 ? 4.286 -4.780 -3.123 1.00 87.44 69 LEU A CA 1
ATOM 552 C C . LEU A 1 69 ? 4.042 -6.170 -2.519 1.00 87.44 69 LEU A C 1
ATOM 554 O O . LEU A 1 69 ? 4.782 -7.107 -2.816 1.00 87.44 69 LEU A O 1
ATOM 558 N N . LEU A 1 70 ? 3.003 -6.326 -1.694 1.00 88.56 70 LEU A N 1
ATOM 559 C CA . LEU A 1 70 ? 2.647 -7.619 -1.107 1.00 88.56 70 LEU A CA 1
ATOM 560 C C . LEU A 1 70 ? 2.286 -8.643 -2.189 1.00 88.56 70 LEU A C 1
ATOM 562 O O . LEU A 1 70 ? 2.680 -9.806 -2.108 1.00 88.56 70 LEU A O 1
ATOM 566 N N . PHE A 1 71 ? 1.554 -8.215 -3.213 1.00 85.31 71 PHE A N 1
ATOM 567 C CA . PHE A 1 71 ? 1.186 -9.069 -4.332 1.00 85.31 71 PHE A CA 1
ATOM 568 C C . PHE A 1 71 ? 2.397 -9.565 -5.124 1.00 85.31 71 PHE A C 1
ATOM 570 O O . PHE A 1 71 ? 2.474 -10.762 -5.410 1.00 85.31 71 PHE A O 1
ATOM 577 N N . ASP A 1 72 ? 3.354 -8.687 -5.420 1.00 82.44 72 ASP A N 1
ATOM 578 C CA . ASP A 1 72 ? 4.596 -9.045 -6.107 1.00 82.44 72 ASP A CA 1
ATOM 579 C C . ASP A 1 72 ? 5.436 -10.018 -5.270 1.00 82.44 72 ASP A C 1
ATOM 581 O O . ASP A 1 72 ? 5.941 -11.017 -5.790 1.00 82.44 72 ASP A O 1
ATOM 585 N N . LEU A 1 73 ? 5.518 -9.789 -3.953 1.00 83.81 73 LEU A N 1
ATOM 586 C CA . LEU A 1 73 ? 6.191 -10.694 -3.015 1.00 83.81 73 LEU A CA 1
ATOM 587 C C . LEU A 1 73 ? 5.551 -12.086 -2.999 1.00 83.81 73 LEU A C 1
ATOM 589 O O . LEU A 1 73 ? 6.261 -13.088 -3.052 1.00 83.81 73 LEU A O 1
ATOM 593 N N . ILE A 1 74 ? 4.218 -12.159 -2.963 1.00 83.44 74 ILE A N 1
ATOM 594 C CA . ILE A 1 74 ? 3.478 -13.426 -2.959 1.00 83.44 74 ILE A CA 1
ATOM 595 C C . ILE A 1 74 ? 3.611 -14.158 -4.300 1.00 83.44 74 ILE A C 1
ATOM 597 O O . ILE A 1 74 ? 3.708 -15.384 -4.336 1.00 83.44 74 ILE A O 1
ATOM 601 N N . LYS A 1 75 ? 3.590 -13.424 -5.416 1.00 77.06 75 LYS A N 1
ATOM 602 C CA . LYS A 1 75 ? 3.762 -14.005 -6.751 1.00 77.06 75 LYS A CA 1
ATOM 603 C C . LYS A 1 75 ? 5.182 -14.493 -7.008 1.00 77.06 75 LYS A C 1
ATOM 605 O O . LYS A 1 75 ? 5.364 -15.338 -7.881 1.00 77.06 75 LYS A O 1
ATOM 610 N N . GLY A 1 76 ? 6.173 -13.957 -6.296 1.00 71.31 76 GLY A N 1
ATOM 611 C CA . GLY A 1 76 ? 7.583 -14.269 -6.515 1.00 71.31 76 GLY A CA 1
ATOM 612 C C . GLY A 1 76 ? 8.105 -13.802 -7.876 1.00 71.31 76 GLY A C 1
ATOM 613 O O . GLY A 1 76 ? 9.229 -14.135 -8.246 1.00 71.31 76 GLY A O 1
ATOM 614 N N . THR A 1 77 ? 7.320 -13.031 -8.634 1.00 64.31 77 THR A N 1
ATOM 615 C CA . THR A 1 77 ? 7.740 -12.477 -9.919 1.00 64.31 77 THR A CA 1
ATOM 616 C C . THR A 1 77 ? 8.770 -11.390 -9.669 1.00 64.31 77 THR A C 1
ATOM 618 O O . THR A 1 77 ? 8.515 -10.415 -8.967 1.00 64.31 77 THR A O 1
ATOM 621 N N . HIS A 1 78 ? 9.966 -11.580 -10.211 1.00 60.22 78 HIS A N 1
ATOM 622 C CA . HIS A 1 78 ? 10.986 -10.542 -10.233 1.00 60.22 78 HIS A CA 1
ATOM 623 C C . HIS A 1 78 ? 10.624 -9.603 -11.377 1.00 60.22 78 HIS A C 1
ATOM 625 O O . HIS A 1 78 ? 10.290 -10.089 -12.453 1.00 60.22 78 HIS A O 1
ATOM 631 N N . GLY A 1 79 ? 10.615 -8.304 -11.085 1.00 61.38 79 GLY A N 1
ATOM 632 C CA . GLY A 1 79 ? 10.120 -7.230 -11.940 1.00 61.38 79 GLY A CA 1
ATOM 633 C C . GLY A 1 79 ? 10.453 -7.336 -13.430 1.00 61.38 79 GLY A C 1
ATOM 634 O O . GLY A 1 79 ? 11.403 -8.013 -13.821 1.00 61.38 79 GLY A O 1
ATOM 635 N N . GLU A 1 80 ? 9.673 -6.644 -14.259 1.00 62.91 80 GLU A N 1
ATOM 636 C CA . GLU A 1 80 ? 9.810 -6.680 -15.717 1.00 62.91 80 GLU A CA 1
ATOM 637 C C . GLU A 1 80 ? 11.197 -6.166 -16.134 1.00 62.91 80 GLU A C 1
ATOM 639 O O . GLU A 1 80 ? 11.505 -4.979 -16.006 1.00 62.91 80 GLU A O 1
ATOM 644 N N . ARG A 1 81 ? 12.063 -7.074 -16.604 1.00 64.56 81 ARG A N 1
ATOM 645 C CA . ARG A 1 81 ? 13.482 -6.784 -16.894 1.00 64.56 81 ARG A CA 1
ATOM 646 C C . ARG A 1 81 ? 13.717 -6.230 -18.293 1.00 64.56 81 ARG A C 1
ATOM 648 O O . ARG A 1 81 ? 14.869 -5.950 -18.637 1.00 64.56 81 ARG A O 1
ATOM 655 N N . ASP A 1 82 ? 12.670 -6.106 -19.096 1.00 68.44 82 ASP A N 1
ATOM 656 C CA . ASP A 1 82 ? 12.763 -5.609 -20.468 1.00 68.44 82 ASP A CA 1
ATOM 657 C C . ASP A 1 82 ? 12.717 -4.075 -20.533 1.00 68.44 82 ASP A C 1
ATOM 659 O O . ASP A 1 82 ? 13.208 -3.467 -21.489 1.00 68.44 82 ASP A O 1
ATOM 663 N N . ILE A 1 83 ? 12.209 -3.427 -19.482 1.00 69.25 83 ILE A N 1
ATOM 664 C CA . ILE A 1 83 ? 12.140 -1.968 -19.387 1.00 69.25 83 ILE A CA 1
ATOM 665 C C . ILE A 1 83 ? 13.510 -1.417 -18.968 1.00 69.25 83 ILE A C 1
ATOM 667 O O . ILE A 1 83 ? 14.092 -1.826 -17.965 1.00 69.25 83 ILE A O 1
ATOM 671 N N . ARG A 1 84 ? 14.045 -0.489 -19.773 1.00 68.38 84 ARG A N 1
ATOM 672 C CA . ARG A 1 84 ? 15.381 0.114 -19.579 1.00 68.38 84 ARG A CA 1
ATOM 673 C C . ARG A 1 84 ? 15.346 1.526 -19.002 1.00 68.38 84 ARG A C 1
ATOM 675 O O . ARG A 1 84 ? 16.260 1.896 -18.277 1.00 68.38 84 ARG A O 1
ATOM 682 N N . PHE A 1 85 ? 14.308 2.294 -19.320 1.00 72.25 85 PHE A N 1
ATOM 683 C CA . PHE A 1 85 ? 14.160 3.686 -18.905 1.00 72.25 85 PHE A CA 1
ATOM 684 C C . PHE A 1 85 ? 12.735 3.904 -18.406 1.00 72.25 85 PHE A C 1
ATOM 686 O O . PHE A 1 85 ? 11.785 3.493 -19.074 1.00 72.25 85 PHE A O 1
ATOM 693 N N . LEU A 1 86 ? 12.605 4.533 -17.238 1.00 75.00 86 LEU A N 1
ATOM 694 C CA . LEU A 1 86 ? 11.333 4.951 -16.657 1.00 75.00 86 LEU A CA 1
ATOM 695 C C . LEU A 1 86 ? 11.423 6.453 -16.381 1.00 75.00 86 LEU A C 1
ATOM 697 O O . LEU A 1 86 ? 12.255 6.885 -15.583 1.00 75.00 86 LEU A O 1
ATOM 701 N N . PHE A 1 87 ? 10.579 7.226 -17.058 1.00 78.31 87 PHE A N 1
ATOM 702 C CA . PHE A 1 87 ? 10.439 8.664 -16.847 1.00 78.31 87 PHE A CA 1
ATOM 703 C C . PHE A 1 87 ? 9.195 8.905 -15.994 1.00 78.31 87 PHE A C 1
ATOM 705 O O . PHE A 1 87 ? 8.139 8.335 -16.275 1.00 78.31 87 PHE A O 1
ATOM 712 N N . ILE A 1 88 ? 9.337 9.707 -14.940 1.00 82.25 88 ILE A N 1
ATOM 713 C CA . ILE A 1 88 ? 8.247 10.076 -14.033 1.00 82.25 88 ILE A CA 1
ATOM 714 C C . ILE A 1 88 ? 8.122 11.594 -14.106 1.00 82.25 88 ILE A C 1
ATOM 716 O O . ILE A 1 88 ? 8.997 12.297 -13.613 1.00 82.25 88 ILE A O 1
ATOM 720 N N . ASP A 1 89 ? 7.054 12.063 -14.745 1.00 74.56 89 ASP A N 1
ATOM 721 C CA . ASP A 1 89 ? 6.839 13.481 -15.078 1.00 74.56 89 ASP A CA 1
ATOM 722 C C . ASP A 1 89 ? 6.459 14.336 -13.850 1.00 74.56 89 ASP A C 1
ATOM 724 O O . ASP A 1 89 ? 6.631 15.542 -13.848 1.00 74.56 89 ASP A O 1
ATOM 728 N N . GLU A 1 90 ? 6.003 13.706 -12.762 1.00 84.06 90 GLU A N 1
ATOM 729 C CA . GLU A 1 90 ? 5.540 14.385 -11.539 1.00 84.06 90 GLU A CA 1
ATOM 730 C C . GLU A 1 90 ? 6.158 13.735 -10.295 1.00 84.06 90 GLU A C 1
ATOM 732 O O . GLU A 1 90 ? 5.467 13.261 -9.393 1.00 84.06 90 GLU A O 1
ATOM 737 N N . ILE A 1 91 ? 7.488 13.605 -10.266 1.00 83.38 91 ILE A N 1
ATOM 738 C CA . ILE A 1 91 ? 8.195 12.839 -9.225 1.00 83.38 91 ILE A CA 1
ATOM 739 C C . ILE A 1 91 ? 7.916 13.342 -7.798 1.00 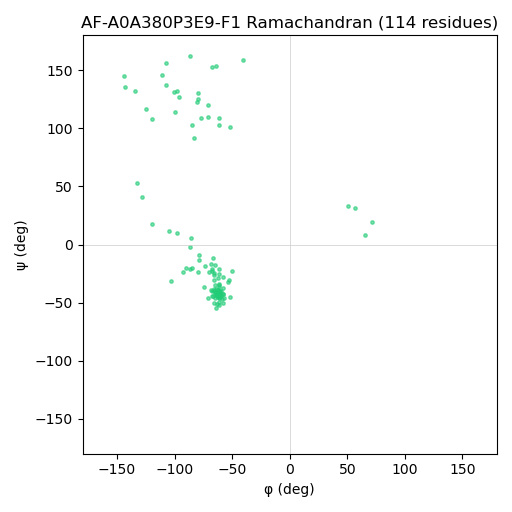83.38 91 ILE A C 1
ATOM 741 O O . ILE A 1 91 ? 7.949 12.553 -6.853 1.00 83.38 91 ILE A O 1
ATOM 745 N N . GLN A 1 92 ? 7.612 14.629 -7.638 1.00 82.19 92 GLN A N 1
ATOM 746 C CA . GLN A 1 92 ? 7.284 15.259 -6.360 1.00 82.19 92 GLN A CA 1
ATOM 747 C C . GLN A 1 92 ? 5.953 14.783 -5.761 1.00 82.19 92 GLN A C 1
ATOM 749 O O . GLN A 1 92 ? 5.790 14.853 -4.544 1.00 82.19 92 GLN A O 1
ATOM 754 N N . ASP A 1 93 ? 5.037 14.258 -6.579 1.00 85.62 93 ASP A N 1
ATOM 755 C CA . ASP A 1 93 ? 3.762 13.703 -6.107 1.00 85.62 93 ASP A CA 1
ATOM 756 C C . ASP A 1 93 ? 3.930 12.288 -5.528 1.00 85.62 93 ASP A C 1
ATOM 758 O O . ASP A 1 9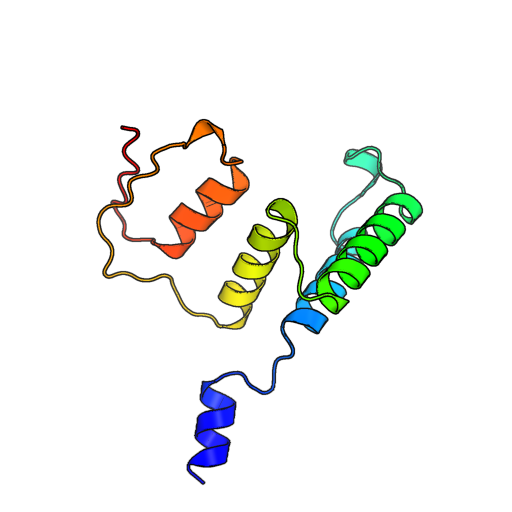3 ? 3.008 11.733 -4.921 1.00 85.62 93 ASP A O 1
ATOM 762 N N . TYR A 1 94 ? 5.116 11.693 -5.689 1.00 83.25 94 TYR A N 1
ATOM 763 C CA . TYR A 1 94 ? 5.416 10.355 -5.208 1.00 83.25 94 TYR A CA 1
ATOM 764 C C . TYR A 1 94 ? 6.151 10.386 -3.875 1.00 83.25 94 TYR A C 1
ATOM 766 O O . TYR A 1 94 ? 7.185 11.026 -3.682 1.00 83.25 94 TYR A O 1
ATOM 774 N N . THR A 1 95 ? 5.659 9.570 -2.953 1.00 87.50 95 THR A N 1
ATOM 775 C CA . THR A 1 95 ? 6.363 9.290 -1.706 1.00 87.50 95 THR A CA 1
ATOM 776 C C . THR A 1 95 ? 7.653 8.501 -1.975 1.00 87.50 95 THR A C 1
ATOM 778 O O . THR A 1 95 ? 7.711 7.688 -2.907 1.00 87.50 95 THR A O 1
ATOM 781 N N . PRO A 1 96 ? 8.679 8.628 -1.111 1.00 86.25 96 PRO A N 1
ATOM 782 C CA . PRO A 1 96 ? 9.898 7.824 -1.223 1.00 86.25 96 PRO A CA 1
ATOM 783 C C . PRO A 1 96 ? 9.629 6.313 -1.276 1.00 86.25 96 PRO A C 1
ATOM 785 O O . PRO A 1 96 ? 10.335 5.572 -1.961 1.00 86.25 96 PRO A O 1
ATOM 788 N N . PHE A 1 97 ? 8.577 5.851 -0.592 1.00 86.00 97 PHE A N 1
ATOM 789 C CA . PHE A 1 97 ? 8.152 4.454 -0.611 1.00 86.00 97 PHE A CA 1
ATOM 790 C C . PHE A 1 97 ? 7.632 4.014 -1.989 1.00 86.00 97 PHE A C 1
ATOM 792 O O . PHE A 1 97 ? 8.031 2.960 -2.485 1.00 86.00 97 PHE A O 1
ATOM 799 N N . GLN A 1 98 ? 6.801 4.832 -2.642 1.00 86.44 98 GLN A N 1
ATOM 800 C CA . GLN A 1 98 ? 6.325 4.568 -4.005 1.00 86.44 98 GLN A CA 1
ATOM 801 C C . GLN A 1 98 ? 7.471 4.523 -5.015 1.00 86.44 98 GLN A C 1
ATOM 803 O O . GLN A 1 98 ? 7.524 3.618 -5.849 1.00 86.44 98 GLN A O 1
ATO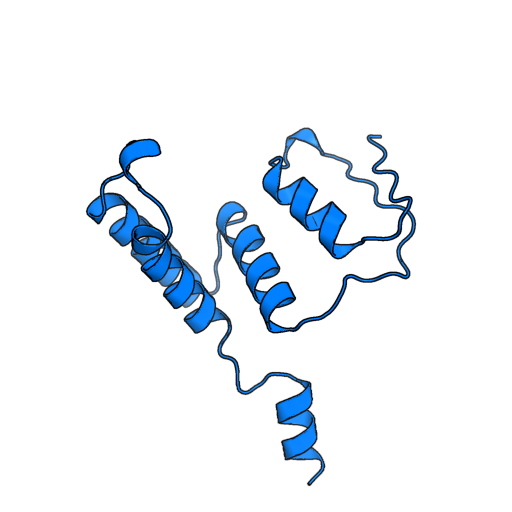M 808 N N . LEU A 1 99 ? 8.430 5.443 -4.904 1.00 85.56 99 LEU A N 1
ATOM 809 C CA . LEU A 1 99 ? 9.613 5.450 -5.765 1.00 85.56 99 LEU A CA 1
ATOM 810 C C . LEU A 1 99 ? 10.487 4.209 -5.553 1.00 85.56 99 LEU A C 1
ATOM 812 O O . LEU A 1 99 ? 10.951 3.604 -6.521 1.00 85.56 99 LEU A O 1
ATOM 816 N N . ALA A 1 100 ? 10.680 3.782 -4.302 1.00 85.00 100 ALA A N 1
ATOM 817 C CA . ALA A 1 100 ? 11.405 2.553 -3.992 1.00 85.00 100 ALA A CA 1
ATOM 818 C C . ALA A 1 100 ? 10.702 1.310 -4.565 1.00 85.00 100 ALA A C 1
ATOM 820 O O . ALA A 1 100 ? 11.373 0.418 -5.094 1.00 85.00 100 ALA A O 1
ATOM 821 N N . PHE A 1 101 ? 9.367 1.267 -4.505 1.00 84.12 101 PHE A N 1
ATOM 822 C CA . PHE A 1 101 ? 8.569 0.216 -5.134 1.00 84.12 101 PHE A CA 1
ATOM 823 C C . PHE A 1 101 ? 8.773 0.196 -6.654 1.00 84.12 101 PHE A C 1
ATOM 825 O O . PHE A 1 101 ? 9.177 -0.835 -7.185 1.00 84.12 101 PHE A O 1
ATOM 832 N N . LEU A 1 102 ? 8.610 1.332 -7.343 1.00 82.00 102 LEU A N 1
ATOM 833 C CA . LEU A 1 102 ? 8.821 1.427 -8.794 1.00 82.00 102 LEU A CA 1
ATOM 834 C C . LEU A 1 102 ? 10.235 0.995 -9.194 1.00 82.00 102 LEU A C 1
ATOM 836 O O . LEU A 1 102 ? 10.409 0.175 -10.096 1.00 82.00 102 LEU A O 1
ATOM 840 N N . LYS A 1 103 ? 11.255 1.474 -8.472 1.00 79.88 103 LYS A N 1
ATOM 841 C CA . LYS A 1 103 ? 12.646 1.077 -8.715 1.00 79.88 103 LYS A CA 1
ATOM 842 C C . LYS A 1 103 ? 12.824 -0.434 -8.596 1.00 79.88 103 LYS A C 1
ATOM 844 O O . LYS A 1 103 ? 13.515 -1.022 -9.420 1.00 79.88 103 LYS A O 1
ATOM 849 N N . ARG A 1 104 ? 12.206 -1.067 -7.593 1.00 79.00 104 ARG A N 1
ATOM 850 C CA . ARG A 1 104 ? 12.243 -2.522 -7.382 1.00 79.00 104 ARG A CA 1
ATOM 851 C C . ARG A 1 104 ? 11.507 -3.287 -8.484 1.00 79.00 104 ARG A C 1
ATOM 853 O O . ARG A 1 104 ? 12.037 -4.283 -8.970 1.00 79.00 104 ARG A O 1
ATOM 860 N N . SER A 1 105 ? 10.319 -2.837 -8.879 1.00 77.25 105 SER A N 1
ATOM 861 C CA . SER A 1 105 ? 9.476 -3.515 -9.873 1.00 77.25 105 SER A CA 1
ATOM 862 C C . SER A 1 105 ? 10.048 -3.485 -11.291 1.00 77.25 105 SER A C 1
ATOM 864 O O . SER A 1 105 ? 9.642 -4.300 -12.113 1.00 77.25 105 SER A O 1
ATOM 866 N N . PHE A 1 106 ? 11.019 -2.614 -11.574 1.00 71.62 106 PHE A N 1
ATOM 867 C CA . PHE A 1 106 ? 11.669 -2.516 -12.886 1.00 71.62 106 PHE A CA 1
ATOM 868 C C . PHE A 1 106 ? 13.185 -2.783 -12.842 1.00 71.62 106 PHE A C 1
ATOM 870 O O . PHE A 1 106 ? 13.906 -2.421 -13.769 1.00 71.62 106 PHE A O 1
ATOM 877 N N . GLN A 1 107 ? 13.697 -3.411 -11.773 1.00 61.06 107 GLN A N 1
ATOM 878 C CA . GLN A 1 107 ? 15.135 -3.633 -11.560 1.00 61.06 107 GLN A CA 1
ATOM 879 C C . GLN A 1 107 ? 15.848 -4.292 -12.763 1.00 61.06 107 GLN A C 1
ATOM 881 O O . GLN A 1 107 ? 15.881 -5.516 -12.915 1.00 61.06 107 GLN A O 1
ATOM 886 N N . ARG A 1 108 ? 16.552 -3.463 -13.542 1.00 52.53 108 ARG A N 1
ATOM 887 C CA . ARG A 1 108 ? 17.859 -3.778 -14.136 1.00 52.53 108 ARG A CA 1
ATOM 888 C C . ARG A 1 108 ? 18.933 -2.981 -13.396 1.00 52.53 108 ARG A C 1
ATOM 890 O O . ARG A 1 108 ? 18.636 -1.936 -12.821 1.00 52.53 108 ARG A O 1
ATOM 897 N N . HIS A 1 109 ? 20.174 -3.469 -13.437 1.00 52.66 109 HIS A N 1
ATOM 898 C CA . HIS A 1 109 ? 21.331 -2.890 -12.739 1.00 52.66 109 HIS A CA 1
ATOM 899 C C . HIS A 1 109 ? 21.530 -1.372 -12.963 1.00 52.66 109 HIS A C 1
ATOM 901 O O . HIS A 1 109 ? 22.070 -0.729 -12.071 1.00 52.66 109 HIS A O 1
ATOM 907 N N . ASP A 1 110 ? 21.001 -0.803 -14.058 1.00 49.34 110 ASP A N 1
ATOM 908 C CA . ASP A 1 110 ? 21.189 0.600 -14.461 1.00 49.34 110 ASP A CA 1
ATOM 909 C C . ASP A 1 110 ? 19.872 1.349 -14.760 1.00 49.34 110 ASP A C 1
ATOM 911 O O . ASP A 1 110 ? 19.783 2.101 -15.730 1.00 49.34 110 ASP A O 1
ATOM 915 N N . LEU A 1 111 ? 18.814 1.151 -13.962 1.00 49.97 111 LEU A N 1
ATOM 916 C CA . LEU A 1 111 ? 17.648 2.044 -14.035 1.00 49.97 111 LEU A CA 1
ATOM 917 C C . LEU A 1 111 ? 18.070 3.478 -13.688 1.00 49.97 111 LEU A C 1
ATOM 919 O O . LEU A 1 111 ? 18.232 3.830 -12.517 1.00 49.97 111 LEU A O 1
ATOM 923 N N . GLN A 1 112 ? 18.216 4.310 -14.713 1.00 52.25 112 GLN A N 1
ATOM 924 C CA . GLN A 1 112 ? 18.292 5.750 -14.547 1.00 52.25 112 GLN A CA 1
ATOM 925 C C . GLN A 1 112 ? 16.863 6.295 -14.506 1.00 52.25 112 GLN A C 1
ATOM 927 O O . GLN A 1 112 ? 16.194 6.382 -15.536 1.00 52.25 112 GLN A O 1
ATOM 932 N N . CYS A 1 113 ? 16.383 6.623 -13.304 1.00 52.38 113 CYS A N 1
ATOM 933 C CA . CYS A 1 113 ? 15.227 7.502 -13.167 1.00 52.38 113 CYS A CA 1
ATOM 934 C C . CYS A 1 113 ? 15.685 8.904 -13.556 1.00 52.38 113 CYS A C 1
ATOM 936 O O . CYS A 1 113 ? 16.468 9.522 -12.834 1.00 52.38 113 CYS A O 1
ATOM 938 N N . TRP A 1 114 ? 15.217 9.375 -14.703 1.00 48.34 114 TRP A N 1
ATOM 939 C CA . TRP A 1 114 ? 15.419 10.747 -15.135 1.00 48.34 114 TRP A CA 1
ATOM 940 C C . TRP A 1 114 ? 14.185 11.557 -14.750 1.00 48.34 114 TRP A C 1
ATOM 942 O O . TRP A 1 114 ? 13.058 11.164 -15.056 1.00 48.34 114 TRP A O 1
ATOM 952 N N . VAL A 1 115 ? 14.431 12.658 -14.046 1.00 42.38 115 VAL A N 1
ATOM 953 C CA . VAL A 1 115 ? 13.462 13.734 -13.837 1.00 42.38 115 VAL A CA 1
ATOM 954 C C . VAL A 1 115 ? 13.512 14.581 -15.105 1.00 42.38 115 VAL A C 1
ATOM 956 O O . VAL A 1 115 ? 14.610 14.985 -15.501 1.00 42.38 115 VAL A O 1
ATOM 959 N N . ILE A 1 116 ? 12.373 14.749 -15.776 1.00 43.62 116 ILE A N 1
ATOM 960 C CA . ILE A 1 116 ? 12.226 15.749 -16.843 1.00 43.62 116 ILE A CA 1
ATOM 961 C C . ILE A 1 116 ? 11.920 17.090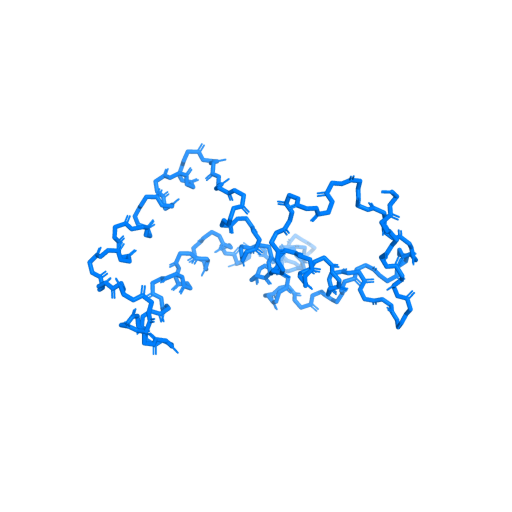 -16.178 1.00 43.62 116 ILE A C 1
ATOM 963 O O . ILE A 1 116 ? 11.211 17.073 -15.149 1.00 43.62 116 ILE A O 1
#

Mean predicted aligned error: 8.79 Å

Radius of gyration: 17.31 Å; Cα contacts (8 Å, |Δi|>4): 70; chains: 1; bounding box: 38×47×40 Å

Foldseek 3Di:
DVVVVVCVLVPVVDPLLVVLLVVLLCVVVVDPCVVVVDDPVNSVVVSVVQNVQVVVVHHDPVSVLVSVVVVCVVNVDFADAVDQEDEDACCVVDDPSSVVSVCRNHDDPDHDHDHD

Organism: Weissella viridescens (NCBI:txid1629)

pLDDT: mean 79.37, std 13.6, range [42.38, 94.31]